Protein AF-X1CI85-F1 (afdb_monomer_lite)

Secondary structure (DSSP, 8-state):
-HHHHHHHHHHHHHHHHHH---HHHHHHHHHHHHHHHHHHHHHHHHHSPPPPTTSEEEEE----SSHHHHHHHHHHHHHHHHHHHHHTTGGGTEEEEEPPHHHHHHHHHHHHHHHHHHHHHHHHHH--

pLDDT: mean 79.9, std 8.84, range [48.22, 91.81]

Structure (mmCIF, N/CA/C/O backbone):
data_AF-X1CI85-F1
#
_entry.id   AF-X1CI85-F1
#
loop_
_atom_site.group_PDB
_atom_site.id
_atom_site.type_symbol
_atom_site.label_atom_id
_atom_site.label_alt_id
_atom_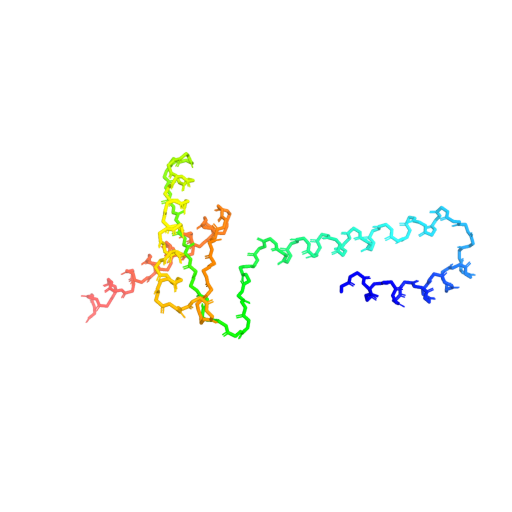site.label_comp_id
_atom_site.label_asym_id
_atom_site.label_entity_id
_atom_site.label_seq_id
_atom_site.pdbx_PDB_ins_code
_atom_site.Cartn_x
_atom_site.Cartn_y
_atom_site.Cartn_z
_atom_site.occupancy
_atom_site.B_iso_or_equiv
_atom_site.auth_seq_id
_atom_site.auth_comp_id
_atom_site.auth_asym_id
_atom_site.auth_atom_id
_atom_site.pdbx_PDB_model_num
ATOM 1 N N . GLY A 1 1 ? 7.200 -4.952 -15.815 1.00 58.03 1 GLY A N 1
ATOM 2 C CA . GLY A 1 1 ? 7.930 -3.779 -15.294 1.00 58.03 1 GLY A CA 1
ATOM 3 C C . GLY A 1 1 ? 9.399 -3.918 -15.612 1.00 58.03 1 GLY A C 1
ATOM 4 O O . GLY A 1 1 ? 9.823 -3.411 -16.635 1.00 58.03 1 GLY A O 1
ATOM 5 N N . PHE A 1 2 ? 10.128 -4.692 -14.808 1.00 56.78 2 PHE A N 1
ATOM 6 C CA . PHE A 1 2 ? 11.552 -4.994 -15.017 1.00 56.78 2 PHE A CA 1
ATOM 7 C C . PHE A 1 2 ? 11.866 -5.560 -16.417 1.00 56.78 2 PHE A C 1
ATOM 9 O O . PHE A 1 2 ? 12.758 -5.076 -17.098 1.00 56.78 2 PHE A O 1
ATOM 16 N N . PHE A 1 3 ? 11.037 -6.488 -16.904 1.00 65.81 3 PHE A N 1
ATOM 17 C CA . PHE A 1 3 ? 11.167 -7.060 -18.252 1.00 65.81 3 PHE A CA 1
ATOM 18 C C . PHE A 1 3 ? 11.026 -6.035 -19.394 1.00 65.81 3 PHE A C 1
ATOM 20 O O . PHE A 1 3 ? 11.653 -6.174 -20.433 1.00 65.81 3 PHE A O 1
ATOM 27 N N . LEU A 1 4 ? 10.219 -4.988 -19.193 1.00 70.19 4 LEU A N 1
ATOM 28 C CA . LEU A 1 4 ? 9.966 -3.955 -20.204 1.00 70.19 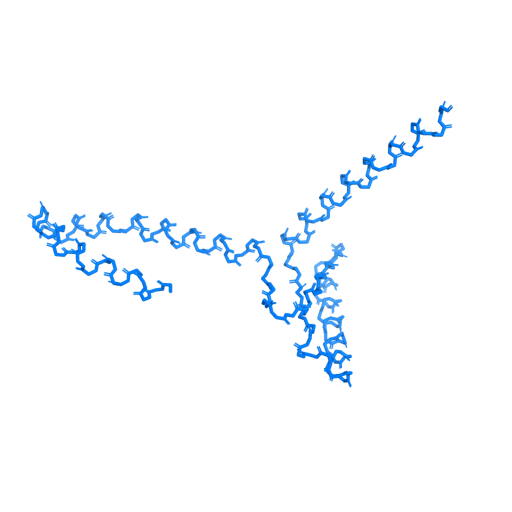4 LEU A CA 1
ATOM 29 C C . LEU A 1 4 ? 11.155 -2.987 -20.289 1.00 70.19 4 LEU A C 1
ATOM 31 O O . LEU A 1 4 ? 11.526 -2.559 -21.373 1.00 70.19 4 LEU A O 1
ATOM 35 N N . LEU A 1 5 ? 11.802 -2.720 -19.149 1.00 64.81 5 LEU A N 1
ATOM 36 C CA . LEU A 1 5 ? 13.069 -1.991 -19.106 1.00 64.81 5 LEU A CA 1
ATOM 37 C C . LEU A 1 5 ? 14.183 -2.753 -19.826 1.00 64.81 5 LEU A C 1
ATOM 39 O O . LEU A 1 5 ? 14.875 -2.155 -20.633 1.00 64.81 5 LEU A O 1
ATOM 43 N N . LEU A 1 6 ? 14.318 -4.063 -19.602 1.00 63.66 6 LEU A N 1
ATOM 44 C CA . LEU A 1 6 ? 15.331 -4.883 -20.282 1.00 63.66 6 LEU A CA 1
ATOM 45 C C . LEU A 1 6 ? 15.206 -4.834 -21.812 1.00 63.66 6 LEU A C 1
ATOM 47 O O . LEU A 1 6 ? 16.204 -4.653 -22.501 1.00 63.66 6 LEU A O 1
ATOM 51 N N . ILE A 1 7 ? 13.979 -4.925 -22.335 1.00 70.50 7 ILE A N 1
ATOM 52 C CA . ILE A 1 7 ? 13.708 -4.883 -23.782 1.00 70.50 7 ILE A CA 1
ATOM 53 C C .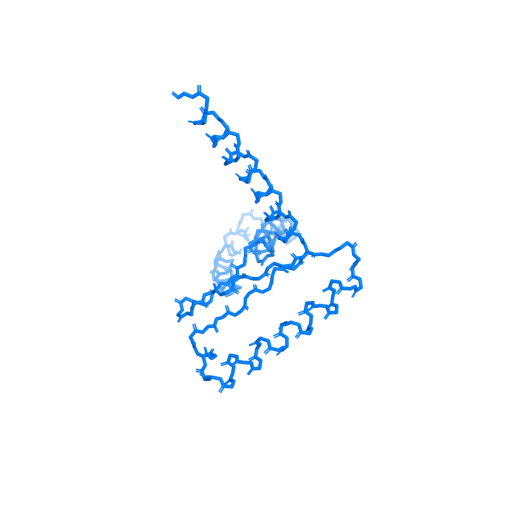 ILE A 1 7 ? 14.068 -3.522 -24.394 1.00 70.50 7 ILE A C 1
ATOM 55 O O . ILE A 1 7 ? 14.527 -3.474 -25.529 1.00 70.50 7 ILE A O 1
ATOM 59 N N . VAL A 1 8 ? 13.877 -2.424 -23.659 1.00 69.50 8 VAL A N 1
ATOM 60 C CA . VAL A 1 8 ? 14.214 -1.071 -24.133 1.00 69.50 8 VAL A CA 1
ATOM 61 C C . VAL A 1 8 ? 15.709 -0.779 -23.988 1.00 69.50 8 VAL A C 1
ATOM 63 O O . VAL A 1 8 ? 16.289 -0.145 -24.863 1.00 69.50 8 VAL A O 1
ATOM 66 N N . PHE A 1 9 ? 16.347 -1.258 -22.918 1.00 69.44 9 PHE A N 1
ATOM 67 C CA . PHE A 1 9 ? 17.763 -0.999 -22.651 1.00 69.44 9 PHE A CA 1
ATOM 68 C C . PHE A 1 9 ? 18.706 -1.794 -23.562 1.00 69.44 9 PHE A C 1
ATOM 70 O O . PHE A 1 9 ? 19.729 -1.251 -23.951 1.00 69.44 9 PHE A O 1
ATOM 77 N N . LEU A 1 10 ? 18.359 -3.022 -23.965 1.00 67.31 10 LEU A N 1
ATOM 78 C CA . LEU A 1 10 ? 19.184 -3.845 -24.868 1.00 67.31 10 LEU A CA 1
ATOM 79 C C . LEU A 1 10 ? 19.540 -3.162 -26.212 1.00 67.31 10 LEU A C 1
ATOM 81 O O . LEU A 1 10 ? 20.721 -3.102 -26.551 1.00 67.31 10 LEU A O 1
ATOM 85 N N . PRO A 1 11 ? 18.585 -2.617 -26.991 1.00 68.31 11 PRO A N 1
ATOM 86 C CA . PRO A 1 11 ? 18.906 -1.899 -28.225 1.00 68.31 11 PRO A CA 1
ATOM 87 C C . PRO A 1 11 ? 19.537 -0.522 -27.966 1.00 68.31 11 PRO A C 1
ATOM 89 O O . PRO A 1 11 ? 20.342 -0.063 -28.777 1.00 68.31 11 PRO A O 1
ATOM 92 N N . LEU A 1 12 ? 19.206 0.127 -26.842 1.00 67.94 12 LEU A N 1
ATOM 93 C CA . LEU A 1 12 ? 19.828 1.389 -26.430 1.00 67.94 12 LEU A CA 1
ATOM 94 C C . LEU A 1 12 ? 21.313 1.211 -26.100 1.00 67.94 12 LEU A C 1
ATOM 96 O O . LEU A 1 12 ? 22.104 2.098 -26.408 1.00 67.94 12 LEU A O 1
ATOM 100 N N . ASP A 1 13 ? 21.697 0.068 -25.531 1.00 69.25 13 ASP A N 1
ATOM 101 C CA . ASP A 1 13 ? 23.082 -0.207 -25.156 1.00 69.25 13 ASP A CA 1
ATOM 102 C C . ASP A 1 13 ? 23.987 -0.348 -26.380 1.00 69.25 13 ASP A C 1
ATOM 104 O O . ASP A 1 13 ? 25.041 0.285 -26.442 1.00 69.25 13 ASP A O 1
ATOM 108 N N . ASN A 1 14 ? 23.498 -1.030 -27.421 1.00 71.75 14 ASN A N 1
ATOM 109 C CA . ASN A 1 14 ? 24.163 -1.103 -28.725 1.00 71.75 14 ASN A CA 1
ATOM 110 C C . ASN A 1 14 ? 24.266 0.263 -29.428 1.00 71.75 14 ASN A C 1
ATOM 112 O O . ASN A 1 14 ? 25.190 0.493 -30.210 1.00 71.75 14 ASN A O 1
ATOM 116 N N . PHE A 1 15 ? 23.311 1.168 -29.193 1.00 72.31 15 PHE A N 1
ATOM 117 C CA . PHE A 1 15 ? 23.335 2.517 -29.760 1.00 72.31 15 PHE A CA 1
ATOM 118 C C . PHE A 1 15 ? 24.317 3.432 -29.014 1.00 72.31 15 PHE A C 1
ATOM 120 O O . PHE A 1 15 ? 25.077 4.168 -29.642 1.00 72.31 15 PHE A O 1
ATOM 127 N N . ILE A 1 16 ? 24.347 3.358 -27.682 1.00 68.31 16 ILE A N 1
ATOM 128 C CA . ILE A 1 16 ? 25.229 4.177 -26.844 1.00 68.31 16 ILE A CA 1
ATOM 129 C C . ILE A 1 16 ? 26.681 3.702 -26.938 1.00 68.31 16 ILE A C 1
ATOM 131 O O . ILE A 1 16 ? 27.577 4.543 -26.942 1.00 68.31 16 ILE A O 1
ATOM 135 N N . GLU A 1 17 ? 26.928 2.400 -27.113 1.00 72.94 17 GLU A N 1
ATOM 136 C CA . GLU A 1 17 ? 28.273 1.855 -27.357 1.00 72.94 17 GLU A CA 1
ATOM 137 C C . GLU A 1 17 ? 28.952 2.487 -28.577 1.00 72.94 17 GLU A C 1
ATOM 139 O O . GLU A 1 17 ? 30.148 2.770 -28.551 1.00 72.94 17 GLU A O 1
ATOM 144 N N . LYS A 1 18 ? 28.175 2.776 -29.629 1.00 74.31 18 LYS A N 1
ATOM 145 C CA . LYS A 1 18 ? 28.682 3.417 -30.851 1.00 74.31 18 LYS A CA 1
ATOM 146 C C . LYS A 1 18 ? 29.071 4.883 -30.660 1.00 74.31 18 LYS A C 1
ATOM 148 O O . LYS A 1 18 ? 29.908 5.377 -31.406 1.00 74.31 18 LYS A O 1
ATOM 153 N N . ILE A 1 19 ? 28.458 5.582 -29.704 1.00 73.25 19 ILE A N 1
ATOM 154 C CA . ILE A 1 19 ? 28.692 7.015 -29.453 1.00 73.25 19 ILE A CA 1
ATOM 155 C C . ILE A 1 19 ? 29.741 7.209 -28.351 1.00 73.25 19 ILE A C 1
ATOM 157 O O . ILE A 1 19 ? 30.526 8.154 -28.395 1.00 73.25 19 ILE A O 1
ATOM 161 N N . CYS A 1 20 ? 29.775 6.314 -27.363 1.00 68.50 20 CYS A N 1
ATOM 162 C CA . CYS A 1 20 ? 30.690 6.380 -26.232 1.00 68.50 20 CYS A CA 1
ATOM 163 C C . CYS A 1 20 ? 31.220 4.971 -25.897 1.00 68.50 20 CYS A C 1
ATOM 165 O O . CYS A 1 20 ? 30.587 4.244 -25.127 1.00 68.50 20 CYS A O 1
ATOM 167 N N . PRO A 1 21 ? 32.390 4.576 -26.435 1.00 73.31 21 PRO A N 1
AT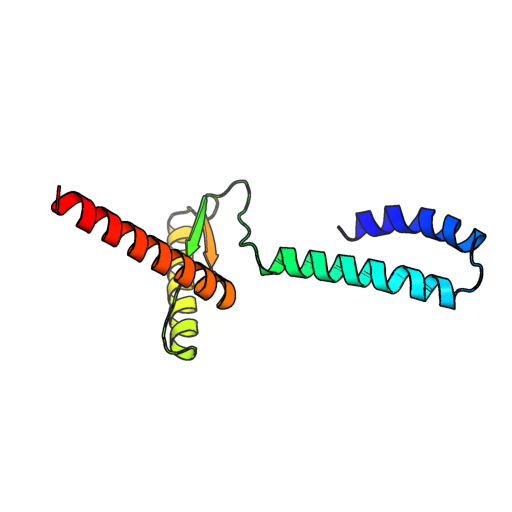OM 168 C CA . PRO A 1 21 ? 32.947 3.238 -26.220 1.00 73.31 21 PRO A CA 1
ATOM 169 C C . PRO A 1 21 ? 33.489 3.033 -24.796 1.00 73.31 21 PRO A C 1
ATOM 171 O O . PRO A 1 21 ? 33.680 1.903 -24.349 1.00 73.31 21 PRO A O 1
ATOM 174 N N . ASN A 1 22 ? 33.724 4.115 -24.045 1.00 79.44 22 ASN A N 1
ATOM 175 C CA . ASN A 1 22 ? 34.199 4.016 -22.670 1.00 79.44 22 ASN A CA 1
ATOM 176 C C . ASN A 1 22 ? 33.086 3.540 -21.723 1.00 79.44 22 ASN A C 1
ATOM 178 O O . ASN A 1 22 ? 32.157 4.282 -21.390 1.00 79.44 22 ASN A O 1
ATOM 182 N N . ALA A 1 23 ? 33.256 2.323 -21.204 1.00 75.12 23 ALA A N 1
ATOM 183 C CA . ALA A 1 23 ? 32.302 1.655 -20.322 1.00 75.12 23 ALA A CA 1
ATOM 184 C C . ALA A 1 23 ? 31.931 2.465 -19.062 1.00 75.12 23 ALA A C 1
ATOM 186 O O . ALA A 1 23 ? 30.777 2.428 -18.632 1.00 75.12 23 ALA A O 1
ATOM 187 N N . LEU A 1 24 ? 32.873 3.228 -18.490 1.00 76.06 24 LEU A N 1
ATOM 188 C CA . LEU A 1 24 ? 32.623 4.043 -17.293 1.00 76.06 24 LEU A CA 1
ATOM 189 C C . LEU A 1 24 ? 31.610 5.168 -17.556 1.00 76.06 24 LEU A C 1
ATOM 191 O O . LEU A 1 24 ? 30.654 5.313 -16.798 1.00 76.06 24 LEU A O 1
ATOM 195 N N . TYR A 1 25 ? 31.763 5.925 -18.646 1.00 78.38 25 TYR A N 1
ATOM 196 C CA . TYR A 1 25 ? 30.847 7.025 -18.980 1.00 78.38 25 TYR A CA 1
ATOM 197 C C . TYR A 1 25 ? 29.441 6.519 -19.311 1.00 78.38 25 TYR A C 1
ATOM 199 O O . TYR A 1 25 ? 28.449 7.132 -18.914 1.00 78.38 25 TYR A O 1
ATOM 207 N N . ARG A 1 26 ? 29.348 5.357 -19.964 1.00 73.25 26 ARG A N 1
ATOM 208 C CA . ARG A 1 26 ? 28.078 4.680 -20.241 1.00 73.25 26 ARG A CA 1
ATOM 209 C C . ARG A 1 26 ? 27.349 4.287 -18.951 1.00 73.25 26 ARG A C 1
ATOM 211 O O . ARG A 1 26 ? 26.154 4.543 -18.814 1.00 73.25 26 ARG A O 1
ATOM 218 N N . LEU A 1 27 ? 28.078 3.752 -17.969 1.00 74.94 27 LEU A N 1
ATOM 219 C CA . LEU A 1 27 ? 27.526 3.393 -16.662 1.00 74.94 27 LEU A CA 1
ATOM 220 C C . LEU A 1 27 ? 26.987 4.625 -15.917 1.00 74.94 27 LEU A C 1
ATOM 222 O O . LEU A 1 27 ? 25.866 4.585 -15.408 1.00 74.94 27 LEU A O 1
ATOM 226 N N . PHE A 1 28 ? 27.724 5.740 -15.924 1.00 79.56 28 PHE A N 1
ATOM 227 C CA . PHE A 1 28 ? 27.257 7.007 -15.348 1.00 79.56 28 PHE A CA 1
ATOM 228 C C . PHE A 1 28 ? 26.044 7.602 -16.076 1.00 79.56 28 PHE A C 1
ATOM 230 O O . PHE A 1 28 ? 25.245 8.278 -15.437 1.00 79.56 28 PHE A O 1
ATOM 237 N N . GLY A 1 29 ? 25.863 7.339 -17.373 1.00 79.50 29 GLY A N 1
ATOM 238 C CA . GLY A 1 29 ? 24.673 7.761 -18.120 1.00 79.50 29 GLY A CA 1
ATOM 239 C C . GLY A 1 29 ? 23.408 6.981 -17.742 1.00 79.50 29 GLY A C 1
ATOM 240 O O . GLY A 1 29 ? 22.321 7.554 -17.657 1.00 79.50 29 GLY A O 1
ATOM 241 N N . TYR A 1 30 ? 23.535 5.682 -17.461 1.00 77.50 30 TYR A N 1
ATOM 242 C CA . TYR A 1 30 ? 22.393 4.839 -17.088 1.00 77.50 30 TYR A CA 1
ATOM 243 C C . TYR A 1 30 ? 21.954 4.998 -15.637 1.00 77.50 30 TYR A C 1
ATOM 245 O O . TYR A 1 30 ? 20.765 4.869 -15.333 1.00 77.50 30 TYR A O 1
ATOM 253 N N . LEU A 1 31 ? 22.897 5.288 -14.742 1.00 81.69 31 LEU A N 1
ATOM 254 C CA . LEU A 1 31 ? 22.666 5.360 -13.301 1.00 81.69 31 LEU A CA 1
ATOM 255 C C . LEU A 1 31 ? 21.541 6.355 -12.915 1.00 81.69 31 LEU A C 1
ATOM 257 O O . LEU A 1 31 ? 20.622 5.948 -12.200 1.00 81.69 31 LEU A O 1
ATOM 261 N N . PRO A 1 32 ? 21.500 7.602 -13.430 1.00 84.88 32 PRO A N 1
ATOM 262 C CA . PRO A 1 32 ? 20.432 8.559 -13.139 1.00 84.88 32 PRO A CA 1
ATOM 263 C C . PRO A 1 32 ? 19.066 8.112 -13.662 1.00 84.88 32 PRO A C 1
ATOM 265 O O . PRO A 1 32 ? 18.059 8.300 -12.982 1.00 84.88 32 PRO A O 1
ATOM 268 N N . VAL A 1 33 ? 19.017 7.494 -14.847 1.00 83.81 33 VAL A N 1
ATOM 269 C CA . VAL A 1 33 ? 17.768 6.998 -15.449 1.00 83.81 33 VAL A CA 1
ATOM 270 C C . VAL A 1 33 ? 17.191 5.868 -14.599 1.00 83.81 33 VAL A C 1
ATOM 272 O O . VAL A 1 33 ? 15.997 5.859 -14.290 1.00 83.81 33 VAL A O 1
ATOM 275 N N . PHE A 1 34 ? 18.049 4.947 -14.157 1.00 83.44 34 PHE A N 1
ATOM 276 C CA . PHE A 1 34 ? 17.656 3.854 -13.275 1.00 83.44 34 PHE A CA 1
ATOM 277 C C . PHE A 1 34 ? 17.199 4.359 -11.906 1.00 83.44 34 PHE A C 1
ATOM 279 O O . PHE A 1 34 ? 16.157 3.920 -11.415 1.00 83.44 34 PHE A O 1
ATOM 286 N N . ILE A 1 35 ? 17.927 5.311 -11.312 1.00 87.69 35 ILE A N 1
ATOM 287 C CA . ILE A 1 35 ? 17.539 5.949 -10.048 1.00 87.69 35 ILE A CA 1
ATOM 288 C C . ILE A 1 35 ? 16.188 6.648 -10.201 1.00 87.69 35 ILE A C 1
ATOM 290 O O . ILE A 1 35 ? 15.291 6.416 -9.392 1.00 87.69 35 ILE A O 1
ATOM 294 N N . GLY A 1 36 ? 16.006 7.468 -11.238 1.00 88.69 36 GLY A N 1
ATOM 295 C CA . GLY A 1 36 ? 14.763 8.201 -11.476 1.00 88.69 36 GLY A CA 1
ATOM 296 C C . GLY A 1 36 ? 13.568 7.264 -11.639 1.00 88.69 36 GLY A C 1
ATOM 297 O O . GLY A 1 36 ? 12.530 7.454 -11.001 1.00 88.69 36 GLY A O 1
ATOM 298 N N . TRP A 1 37 ? 13.735 6.191 -12.415 1.00 84.94 37 TRP A N 1
ATOM 299 C CA . TRP A 1 37 ? 12.712 5.159 -12.551 1.00 84.94 37 TRP A CA 1
ATOM 300 C C . TRP A 1 37 ? 12.416 4.453 -11.223 1.00 84.94 37 TRP A C 1
ATOM 302 O O . TRP A 1 37 ? 11.250 4.244 -10.876 1.00 84.94 37 TRP A O 1
ATOM 312 N N . PHE A 1 38 ? 13.454 4.084 -10.470 1.00 86.25 38 PHE A N 1
ATOM 313 C CA . PHE A 1 38 ? 13.306 3.402 -9.189 1.00 86.25 38 PHE A CA 1
ATOM 314 C C . PHE A 1 38 ? 12.566 4.276 -8.175 1.00 86.25 38 PHE A C 1
ATOM 316 O O . PHE A 1 38 ? 11.617 3.809 -7.544 1.00 86.25 38 PHE A O 1
ATOM 323 N N . LEU A 1 39 ? 12.930 5.557 -8.078 1.00 89.19 39 LEU A N 1
ATOM 324 C CA . LEU A 1 39 ? 12.258 6.539 -7.230 1.00 89.19 39 LEU A CA 1
ATOM 325 C C . LEU A 1 39 ? 10.797 6.727 -7.641 1.00 89.19 39 LEU A C 1
ATOM 327 O O . LEU A 1 39 ? 9.912 6.677 -6.787 1.00 89.19 39 LEU A O 1
ATOM 331 N N . PHE A 1 40 ? 10.517 6.865 -8.940 1.00 86.62 40 PHE A N 1
ATOM 332 C CA . PHE A 1 40 ? 9.150 6.977 -9.452 1.00 86.62 40 PHE A CA 1
ATOM 333 C C . PHE A 1 40 ? 8.307 5.738 -9.119 1.00 86.62 40 PHE A C 1
ATOM 335 O O . PHE A 1 40 ? 7.169 5.840 -8.647 1.00 86.62 40 PHE A O 1
ATOM 342 N N . TRP A 1 41 ? 8.869 4.547 -9.321 1.00 85.38 41 TRP A N 1
ATOM 343 C CA . TRP A 1 41 ? 8.206 3.290 -8.993 1.00 85.38 41 TRP A CA 1
ATOM 344 C C . TRP A 1 41 ? 7.951 3.154 -7.487 1.00 85.38 41 TRP A C 1
ATOM 346 O O . TRP A 1 41 ? 6.851 2.760 -7.085 1.00 85.38 41 TRP A O 1
ATOM 356 N N . PHE A 1 42 ? 8.933 3.516 -6.659 1.00 83.19 42 PHE A N 1
ATOM 357 C CA . PHE A 1 42 ? 8.834 3.488 -5.202 1.00 83.19 42 PHE A CA 1
ATOM 358 C C . PHE A 1 42 ? 7.765 4.463 -4.692 1.00 83.19 42 PHE A C 1
ATOM 360 O O . PHE A 1 42 ? 6.893 4.075 -3.911 1.00 83.19 42 PHE A O 1
ATOM 367 N N . TYR A 1 43 ? 7.756 5.693 -5.212 1.00 84.44 43 TYR A N 1
ATOM 368 C CA . TYR A 1 43 ? 6.755 6.719 -4.917 1.00 84.44 43 TYR A CA 1
ATOM 369 C C . TYR A 1 43 ? 5.340 6.222 -5.239 1.00 84.44 43 TYR A C 1
ATOM 371 O O . TYR A 1 43 ? 4.461 6.185 -4.373 1.00 84.44 43 TYR A O 1
ATOM 379 N N . LYS A 1 44 ? 5.131 5.724 -6.465 1.00 80.38 44 LYS A N 1
ATOM 380 C CA . LYS A 1 44 ? 3.835 5.188 -6.903 1.00 80.38 44 LYS A CA 1
ATOM 381 C C . LYS A 1 44 ? 3.392 3.979 -6.074 1.00 80.38 44 LYS A C 1
ATOM 383 O O . LYS A 1 44 ? 2.194 3.759 -5.896 1.00 80.38 44 LYS A O 1
ATOM 388 N N . LYS A 1 45 ? 4.333 3.162 -5.591 1.00 78.00 45 LYS A N 1
ATOM 389 C CA . LYS A 1 45 ? 4.027 1.966 -4.798 1.00 78.00 45 LYS A CA 1
ATOM 390 C C . LYS A 1 45 ? 3.602 2.296 -3.367 1.00 78.00 45 LYS A C 1
ATOM 392 O O . LYS A 1 45 ? 2.725 1.600 -2.865 1.00 78.00 45 LYS A O 1
ATOM 397 N N . ASN A 1 46 ? 4.178 3.324 -2.750 1.00 74.81 46 ASN A N 1
ATOM 398 C CA . ASN A 1 46 ? 3.955 3.621 -1.333 1.00 74.81 46 ASN A CA 1
ATOM 399 C C . ASN A 1 46 ? 2.822 4.616 -1.062 1.00 74.81 46 ASN A C 1
ATOM 401 O O . ASN A 1 46 ? 2.271 4.618 0.037 1.00 74.81 46 ASN A O 1
ATOM 405 N N . ILE A 1 47 ? 2.460 5.450 -2.038 1.00 71.00 47 ILE A N 1
ATOM 406 C CA . ILE A 1 47 ? 1.501 6.539 -1.804 1.00 71.00 47 ILE A CA 1
ATOM 407 C C . ILE A 1 47 ? 0.063 6.117 -2.066 1.00 71.00 47 ILE A C 1
ATOM 409 O O . ILE A 1 47 ? -0.823 6.472 -1.291 1.00 71.00 47 ILE A O 1
ATOM 413 N N . LEU A 1 48 ? -0.186 5.326 -3.110 1.00 71.12 48 LEU A N 1
ATOM 414 C CA . LEU A 1 48 ? -1.549 5.009 -3.525 1.00 71.12 48 LEU A CA 1
ATOM 415 C C . LEU A 1 48 ? -2.010 3.655 -2.960 1.00 71.12 48 LEU A C 1
ATOM 417 O O . LEU A 1 48 ? -1.389 2.633 -3.275 1.00 71.12 48 LEU A O 1
ATOM 421 N N . PRO A 1 49 ? -3.102 3.610 -2.168 1.00 72.81 49 PRO A N 1
ATOM 422 C CA . PRO A 1 49 ? -3.721 2.352 -1.770 1.00 72.81 49 PRO A CA 1
ATOM 423 C C . PRO A 1 49 ? -4.214 1.611 -3.018 1.00 72.81 49 PRO A C 1
ATOM 425 O O . PRO A 1 49 ? -4.921 2.170 -3.856 1.00 72.81 49 PRO A O 1
ATOM 428 N N . LYS A 1 50 ? -3.810 0.347 -3.174 1.00 73.19 50 LYS A N 1
ATOM 429 C CA . LYS A 1 50 ? -4.145 -0.458 -4.355 1.00 73.19 50 LYS A CA 1
ATOM 430 C C . LYS A 1 50 ? -5.326 -1.364 -4.056 1.00 73.19 50 LYS A C 1
ATOM 432 O O . LYS A 1 50 ? -5.267 -2.174 -3.135 1.00 73.19 50 LYS A O 1
ATOM 437 N N . ASN A 1 51 ? -6.356 -1.267 -4.887 1.00 77.56 51 ASN A N 1
ATOM 438 C CA . ASN A 1 51 ? -7.447 -2.226 -4.902 1.00 77.56 51 ASN A CA 1
ATOM 439 C C . ASN A 1 51 ? -7.270 -3.245 -6.038 1.00 77.56 51 ASN A C 1
ATOM 441 O O . ASN A 1 51 ? -6.720 -2.920 -7.093 1.00 77.56 51 ASN A O 1
ATOM 445 N N . SER A 1 52 ? -7.759 -4.469 -5.836 1.00 74.94 52 SER A N 1
ATOM 446 C CA . SER A 1 52 ? -7.924 -5.413 -6.940 1.00 74.94 52 SER A CA 1
ATOM 447 C C . SER A 1 52 ? -9.080 -4.952 -7.826 1.00 74.94 52 SER A C 1
ATOM 449 O O . SER A 1 52 ? -10.142 -4.602 -7.318 1.00 74.94 52 SER A O 1
ATOM 451 N N . LYS A 1 53 ? -8.887 -4.960 -9.151 1.00 69.25 53 LYS A N 1
ATOM 452 C CA . LYS A 1 53 ? -9.859 -4.432 -10.128 1.00 69.25 53 LYS A CA 1
ATOM 453 C C . LYS A 1 53 ? -11.227 -5.131 -10.097 1.00 69.25 53 LYS A C 1
ATOM 455 O O . LYS A 1 53 ? -12.188 -4.561 -10.591 1.00 69.25 53 LYS A O 1
ATOM 460 N N . SER A 1 54 ? -11.315 -6.336 -9.534 1.00 76.12 54 SER A N 1
ATOM 461 C CA . SER A 1 54 ? -12.544 -7.140 -9.457 1.00 76.12 54 SER A CA 1
ATOM 462 C C . SER A 1 54 ? -13.173 -7.197 -8.062 1.00 76.12 54 SER A C 1
ATOM 464 O O . SER A 1 54 ? -14.108 -7.966 -7.852 1.00 76.12 54 SER A O 1
ATOM 466 N N . LYS A 1 55 ? -12.654 -6.430 -7.094 1.00 83.62 55 LYS A N 1
ATOM 467 C CA . LYS A 1 55 ? -13.112 -6.467 -5.701 1.00 83.62 55 LYS A CA 1
ATOM 468 C C . LYS A 1 55 ? -13.584 -5.099 -5.228 1.00 83.62 55 LYS A C 1
ATOM 470 O O . LYS A 1 55 ? -13.027 -4.073 -5.612 1.00 83.62 55 LYS A O 1
ATOM 475 N N . ILE A 1 56 ? -14.561 -5.086 -4.331 1.00 84.12 56 ILE A N 1
ATOM 476 C CA . ILE A 1 56 ? -14.959 -3.902 -3.572 1.00 84.12 56 ILE A CA 1
ATOM 477 C C . ILE A 1 56 ? -13.835 -3.595 -2.579 1.00 84.12 56 ILE A C 1
ATOM 479 O O . ILE A 1 56 ? -13.511 -4.415 -1.718 1.00 84.12 56 ILE A O 1
ATOM 483 N N . GLY A 1 57 ? -13.207 -2.430 -2.732 1.00 83.75 57 GLY A N 1
ATOM 484 C CA . GLY A 1 57 ? -12.120 -1.981 -1.867 1.00 83.75 57 GLY A CA 1
ATOM 485 C C . GLY A 1 57 ? -12.665 -1.324 -0.607 1.00 83.75 57 GLY A C 1
ATOM 486 O O . GLY A 1 57 ? -13.135 -0.191 -0.662 1.00 83.75 57 GLY A O 1
ATOM 487 N N . LEU A 1 58 ? -12.576 -2.012 0.528 1.00 84.75 58 LEU A N 1
ATOM 488 C CA . LEU A 1 58 ? -12.908 -1.453 1.833 1.00 84.75 58 LEU A CA 1
ATOM 489 C C . LEU A 1 58 ? -11.653 -0.810 2.430 1.00 84.75 58 LEU A C 1
ATOM 491 O O . LEU A 1 58 ? -10.748 -1.509 2.889 1.00 84.75 58 LEU A O 1
ATOM 495 N N . VAL A 1 59 ? -11.587 0.521 2.397 1.00 85.31 59 VAL A N 1
ATOM 496 C CA . VAL A 1 59 ? -10.458 1.284 2.946 1.00 85.31 59 VAL A CA 1
ATOM 497 C C . VAL A 1 59 ? -10.718 1.597 4.412 1.00 85.31 59 VAL A C 1
ATOM 499 O O . VAL A 1 59 ? -11.741 2.186 4.749 1.00 85.31 59 VAL A O 1
ATOM 502 N N . ILE A 1 60 ? -9.779 1.220 5.278 1.00 85.50 60 ILE A N 1
ATOM 503 C CA . ILE A 1 60 ? -9.888 1.431 6.722 1.00 85.50 60 ILE A CA 1
ATOM 504 C C . ILE A 1 60 ? -8.699 2.254 7.209 1.00 85.50 60 ILE A C 1
ATOM 506 O O . ILE A 1 60 ? -7.534 1.895 7.008 1.00 85.50 60 ILE A O 1
ATOM 510 N N . CYS A 1 61 ? -9.025 3.357 7.879 1.00 85.56 61 CYS A N 1
ATOM 511 C CA . CYS A 1 61 ? -8.090 4.223 8.577 1.00 85.56 61 CYS A CA 1
ATOM 512 C C . CYS A 1 61 ? -8.297 4.054 10.085 1.00 85.56 61 CYS A C 1
ATOM 514 O O . CYS A 1 61 ? -9.414 4.212 10.568 1.00 85.56 61 CYS A O 1
ATOM 516 N N . ILE A 1 62 ? -7.232 3.733 10.821 1.00 84.50 62 ILE A N 1
ATOM 517 C CA . ILE A 1 62 ? -7.256 3.674 12.287 1.00 84.50 62 ILE A CA 1
ATOM 518 C C . ILE A 1 62 ? -6.249 4.697 12.789 1.00 84.50 62 ILE A C 1
ATOM 520 O O . ILE A 1 62 ? -5.047 4.570 12.528 1.00 84.50 62 ILE A O 1
ATOM 524 N N . ASN A 1 63 ? -6.750 5.702 13.499 1.00 81.56 63 ASN A N 1
ATOM 525 C CA . ASN A 1 63 ? -5.939 6.704 14.167 1.00 81.56 63 ASN A CA 1
ATOM 526 C C . ASN A 1 63 ? -6.050 6.516 15.683 1.00 81.56 63 ASN A C 1
ATOM 528 O O . ASN A 1 63 ? -7.135 6.253 16.193 1.00 81.56 63 ASN A O 1
ATOM 532 N N . ALA A 1 64 ? -4.924 6.601 16.382 1.00 82.69 64 ALA A N 1
ATOM 533 C CA . ALA A 1 64 ? -4.855 6.536 17.836 1.00 82.69 64 ALA A CA 1
ATOM 534 C C . ALA A 1 64 ? -3.652 7.362 18.292 1.00 82.6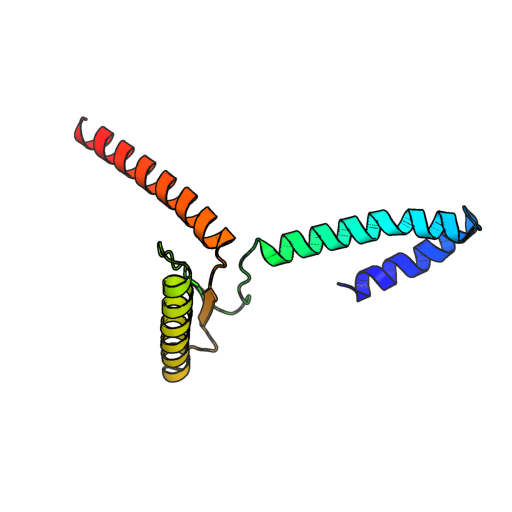9 64 ALA A C 1
ATOM 536 O O . ALA A 1 64 ? -2.647 7.409 17.584 1.00 82.69 64 ALA A O 1
ATOM 537 N N . GLU A 1 65 ? -3.751 7.978 19.468 1.00 82.38 65 GLU A N 1
ATOM 538 C CA . GLU A 1 65 ? -2.699 8.844 20.019 1.00 82.38 65 GLU A CA 1
ATOM 539 C C . GLU A 1 65 ? -1.415 8.074 20.346 1.00 82.38 65 GLU A C 1
ATOM 541 O O . GLU A 1 65 ? -0.315 8.604 20.233 1.00 82.38 65 GLU A O 1
ATOM 546 N N . ASN A 1 66 ? -1.544 6.798 20.723 1.00 89.06 66 ASN A N 1
ATOM 547 C CA . ASN A 1 66 ? -0.417 5.949 21.082 1.00 89.06 66 ASN A CA 1
ATOM 548 C C . ASN A 1 66 ? -0.130 4.911 19.989 1.00 89.06 66 ASN A C 1
ATOM 550 O O . ASN A 1 66 ? -0.965 4.047 19.706 1.00 89.06 66 ASN A O 1
ATOM 554 N N . ASP A 1 67 ? 1.090 4.924 19.446 1.00 84.75 67 ASP A N 1
ATOM 555 C CA . ASP A 1 67 ? 1.533 3.998 18.397 1.00 84.75 67 ASP A CA 1
ATOM 556 C C . ASP A 1 67 ? 1.405 2.519 18.790 1.00 84.75 67 ASP A C 1
ATOM 558 O O . ASP A 1 67 ? 0.995 1.688 17.974 1.00 84.75 67 ASP A O 1
ATOM 562 N N . LYS A 1 68 ? 1.688 2.163 20.052 1.00 87.44 68 LYS A N 1
ATOM 563 C CA . LYS A 1 68 ? 1.541 0.773 20.521 1.00 87.44 68 LYS A CA 1
ATOM 564 C C . LYS A 1 68 ? 0.079 0.336 20.500 1.00 87.44 68 LYS A C 1
ATOM 566 O O . LYS A 1 68 ? -0.231 -0.776 20.067 1.00 87.44 68 LYS A O 1
ATOM 571 N N . GLN A 1 69 ? -0.825 1.209 20.941 1.00 88.06 69 GLN A N 1
ATOM 572 C CA . GLN A 1 69 ? -2.261 0.931 20.906 1.00 88.06 69 GLN A CA 1
ATOM 573 C C . GLN A 1 69 ? -2.770 0.883 19.467 1.00 88.06 69 GLN A C 1
ATOM 575 O O . GLN A 1 69 ? -3.511 -0.033 19.119 1.00 88.06 69 GLN A O 1
ATOM 580 N N . LYS A 1 70 ? -2.298 1.788 18.605 1.00 85.62 70 LYS A N 1
ATOM 581 C CA . LYS A 1 70 ? -2.614 1.813 17.175 1.00 85.62 70 LYS A CA 1
ATOM 582 C C . LYS A 1 70 ? -2.295 0.484 16.505 1.00 85.62 70 LYS A C 1
ATOM 584 O O . LYS A 1 70 ? -3.148 -0.072 15.822 1.00 85.62 70 LYS A O 1
ATOM 589 N N . ILE A 1 71 ? -1.092 -0.054 16.720 1.00 87.00 71 ILE A N 1
ATOM 590 C CA . ILE A 1 71 ? -0.680 -1.344 16.147 1.00 87.00 71 ILE A CA 1
ATOM 591 C C . ILE A 1 71 ? -1.572 -2.472 16.671 1.00 87.00 71 ILE A C 1
ATOM 593 O O . ILE A 1 71 ? -2.036 -3.300 15.886 1.00 87.00 71 ILE A O 1
ATOM 597 N N . ARG A 1 72 ? -1.852 -2.491 17.980 1.00 89.69 72 ARG A N 1
ATOM 598 C CA . ARG A 1 72 ? -2.694 -3.520 18.601 1.00 89.69 72 ARG A CA 1
ATOM 599 C C . ARG A 1 72 ? -4.119 -3.498 18.050 1.00 89.69 72 ARG A C 1
ATOM 601 O O . ARG A 1 72 ? -4.608 -4.538 17.618 1.00 89.69 72 ARG A O 1
ATOM 608 N N . ILE A 1 73 ? -4.748 -2.324 18.017 1.00 89.00 73 ILE A N 1
ATOM 609 C CA . ILE A 1 73 ? -6.104 -2.130 17.487 1.00 89.00 73 ILE A CA 1
ATOM 610 C C . ILE A 1 73 ? -6.131 -2.493 16.007 1.00 89.00 73 ILE A C 1
ATOM 612 O O . ILE A 1 73 ? -7.006 -3.237 15.580 1.00 89.00 73 ILE A O 1
ATOM 616 N N . LYS A 1 74 ? -5.144 -2.032 15.230 1.00 87.94 74 LYS A N 1
ATOM 617 C CA . LYS A 1 74 ? -5.044 -2.353 13.805 1.00 87.94 74 LYS A CA 1
ATOM 618 C C . LYS A 1 74 ? -5.007 -3.856 13.572 1.00 87.94 74 LYS A C 1
ATOM 620 O O . LYS A 1 74 ? -5.741 -4.345 12.722 1.00 87.94 74 LYS A O 1
ATOM 625 N N . ASN A 1 75 ? -4.182 -4.578 14.323 1.00 87.62 75 ASN A N 1
ATOM 626 C CA . ASN A 1 75 ? -4.024 -6.017 14.147 1.00 87.62 75 ASN A CA 1
ATOM 627 C C . ASN A 1 75 ? -5.263 -6.796 14.609 1.00 87.62 75 ASN A C 1
ATOM 629 O O . ASN A 1 75 ? -5.703 -7.692 13.890 1.00 87.62 75 ASN A O 1
ATOM 633 N N . ASP A 1 76 ? -5.852 -6.447 15.758 1.00 91.50 76 ASP A N 1
ATOM 634 C CA . ASP A 1 76 ? -7.058 -7.123 16.259 1.00 91.50 76 ASP A CA 1
ATOM 635 C C . ASP A 1 76 ? -8.264 -6.850 15.348 1.00 91.50 76 ASP A C 1
ATOM 637 O O . ASP A 1 76 ? -8.940 -7.776 14.899 1.00 91.50 76 ASP A O 1
ATOM 641 N N . PHE A 1 77 ? -8.480 -5.586 14.976 1.00 90.56 77 PHE A N 1
ATOM 642 C CA . PHE A 1 77 ? -9.571 -5.189 14.091 1.00 90.56 77 PHE A CA 1
ATOM 643 C C . PHE A 1 77 ? -9.439 -5.823 12.705 1.00 90.56 77 PHE A C 1
ATOM 645 O O . PHE A 1 77 ? -10.380 -6.452 12.220 1.00 90.56 77 PHE A O 1
ATOM 652 N N . ALA A 1 78 ? -8.260 -5.722 12.082 1.00 87.56 78 ALA A N 1
ATOM 653 C CA . ALA A 1 78 ? -8.001 -6.341 10.785 1.00 87.56 78 ALA A CA 1
ATOM 654 C C . ALA A 1 78 ? -8.180 -7.861 10.836 1.00 87.56 78 ALA A C 1
ATOM 656 O O . ALA A 1 78 ? -8.776 -8.442 9.930 1.00 87.56 78 ALA A O 1
ATOM 657 N N . GLY A 1 79 ? -7.694 -8.501 11.903 1.00 88.69 79 GLY A N 1
ATOM 658 C CA . GLY A 1 79 ? -7.816 -9.939 12.101 1.00 88.69 79 GLY A CA 1
ATOM 659 C C . GLY A 1 79 ? -9.273 -10.384 12.205 1.00 88.69 79 GLY A C 1
ATOM 660 O O . GLY A 1 79 ? -9.688 -11.303 11.498 1.00 88.69 79 GLY A O 1
ATOM 661 N N . ARG A 1 80 ? -10.071 -9.714 13.043 1.00 91.81 80 ARG A N 1
ATOM 662 C CA . ARG A 1 80 ? -11.502 -10.012 13.210 1.00 91.81 80 ARG A CA 1
ATOM 663 C C . ARG A 1 80 ? -12.294 -9.750 11.938 1.00 91.81 80 ARG A C 1
ATOM 665 O O . ARG A 1 80 ? -13.079 -10.601 11.530 1.00 91.81 80 ARG A O 1
ATOM 672 N N . LEU A 1 81 ? -12.057 -8.618 11.281 1.00 89.69 81 LEU A N 1
ATOM 673 C CA . LEU A 1 81 ? -12.752 -8.265 10.049 1.00 89.69 81 LEU A CA 1
ATOM 674 C C . LEU A 1 81 ? -12.445 -9.260 8.926 1.00 89.69 81 LEU A C 1
ATOM 676 O O . LEU A 1 81 ? -13.352 -9.701 8.224 1.00 89.69 81 LEU A O 1
ATOM 680 N N . ASN A 1 82 ? -11.183 -9.673 8.795 1.00 87.50 82 ASN A N 1
ATOM 681 C CA . ASN A 1 82 ? -10.799 -10.679 7.814 1.00 87.50 82 ASN A CA 1
ATOM 682 C C . ASN A 1 82 ? -11.456 -12.037 8.113 1.00 87.50 82 ASN A C 1
ATOM 684 O O . ASN A 1 82 ? -11.982 -12.675 7.204 1.00 87.50 82 ASN A O 1
ATOM 688 N N . LYS A 1 83 ? -11.513 -12.454 9.388 1.00 91.19 83 LYS A N 1
ATOM 689 C CA . LYS A 1 83 ? -12.240 -13.669 9.798 1.00 91.19 83 LYS A CA 1
ATOM 690 C C . LYS A 1 83 ? -13.728 -13.597 9.451 1.00 91.19 83 LYS A C 1
ATOM 692 O O . LYS A 1 83 ? -14.261 -14.574 8.943 1.00 91.19 83 LYS A O 1
ATOM 697 N N . LEU A 1 84 ? -14.384 -12.456 9.670 1.00 91.38 84 LEU A N 1
ATOM 698 C CA . LEU A 1 84 ? -15.796 -12.263 9.319 1.00 91.38 84 LEU A CA 1
ATOM 699 C C . LEU A 1 84 ? -16.026 -12.312 7.804 1.00 91.38 84 LEU A C 1
ATOM 701 O O . LEU A 1 84 ? -16.968 -12.952 7.346 1.00 91.38 84 LEU A O 1
ATOM 705 N N . ILE A 1 85 ? -15.157 -11.679 7.015 1.00 88.12 85 ILE A N 1
ATOM 706 C CA . ILE A 1 85 ? -15.251 -11.687 5.548 1.00 88.12 85 ILE A CA 1
ATOM 707 C C . ILE A 1 85 ? -15.049 -13.097 4.993 1.00 88.12 85 ILE A C 1
ATOM 709 O O . ILE A 1 85 ? -15.785 -13.515 4.101 1.00 88.12 85 ILE A O 1
ATOM 713 N N . LEU A 1 86 ? -14.081 -13.843 5.522 1.00 87.44 86 LEU A N 1
ATOM 714 C CA . LEU A 1 86 ? -13.855 -15.231 5.124 1.00 87.44 86 LEU A CA 1
ATOM 715 C C . LEU A 1 86 ? -14.996 -16.144 5.586 1.00 87.44 86 LEU A C 1
ATOM 717 O O . LEU A 1 86 ? -15.477 -16.944 4.791 1.00 87.44 86 LEU A O 1
ATOM 721 N N . GLY A 1 87 ? -15.476 -15.977 6.821 1.00 90.88 87 GLY A N 1
ATOM 722 C CA . GLY A 1 87 ? -16.585 -16.756 7.379 1.00 90.88 87 GLY A CA 1
ATOM 723 C C . GLY A 1 87 ? -17.906 -16.565 6.630 1.00 90.88 87 GLY A C 1
ATOM 724 O O . GLY A 1 87 ? -18.680 -17.506 6.518 1.00 90.88 87 GLY A O 1
ATOM 725 N N . ASN A 1 88 ? -18.131 -15.385 6.045 1.00 90.94 88 ASN A N 1
ATOM 726 C CA . ASN A 1 88 ? -19.294 -15.103 5.194 1.00 90.94 88 ASN A CA 1
ATOM 727 C C . ASN A 1 88 ? -19.031 -15.345 3.695 1.00 90.94 88 ASN A C 1
ATOM 729 O O . ASN A 1 88 ? -19.823 -14.933 2.852 1.00 90.94 88 ASN A O 1
ATOM 733 N N . ASN A 1 89 ? -17.908 -15.978 3.336 1.00 85.38 89 ASN A N 1
ATOM 734 C CA . ASN A 1 89 ? -17.520 -16.265 1.950 1.00 85.38 89 ASN A CA 1
ATOM 735 C C . ASN A 1 89 ? -17.376 -15.014 1.047 1.00 85.38 89 ASN A C 1
ATOM 737 O O . ASN A 1 89 ? -17.376 -15.094 -0.182 1.00 85.38 89 ASN A O 1
ATOM 741 N N . LEU A 1 90 ? -17.190 -13.838 1.653 1.00 86.62 90 LEU A N 1
ATOM 742 C CA . LEU A 1 90 ? -17.057 -12.545 0.976 1.00 86.62 90 LEU A CA 1
ATOM 743 C C . LEU A 1 90 ? -15.623 -12.266 0.496 1.00 86.62 90 LEU A C 1
ATOM 745 O O . LEU A 1 90 ? -15.387 -11.275 -0.191 1.00 86.62 90 LEU A O 1
ATOM 749 N N . GLY A 1 91 ? -14.648 -13.128 0.805 1.00 77.81 91 GLY A N 1
ATOM 750 C CA . GLY A 1 91 ? -13.226 -12.900 0.488 1.00 77.81 91 GLY A CA 1
ATOM 751 C C . GLY A 1 91 ? -12.898 -12.786 -1.011 1.00 77.81 91 GLY A C 1
ATOM 752 O O . GLY A 1 91 ? -11.878 -12.201 -1.394 1.00 77.81 91 GLY A O 1
ATOM 753 N N . LYS A 1 92 ? -13.765 -13.311 -1.888 1.00 80.12 92 LYS A N 1
ATOM 754 C CA . LYS A 1 92 ? -13.642 -13.137 -3.348 1.00 80.12 92 LYS A CA 1
ATOM 755 C C . LYS A 1 92 ? -14.151 -11.776 -3.826 1.00 80.12 92 LYS A C 1
ATOM 757 O O . LYS A 1 92 ? -13.700 -11.318 -4.869 1.00 80.12 92 LYS A O 1
ATOM 762 N N . ILE A 1 93 ? -15.022 -11.135 -3.049 1.00 83.12 93 ILE A N 1
ATOM 763 C CA . ILE A 1 93 ? -15.746 -9.911 -3.407 1.00 83.12 93 ILE A CA 1
ATOM 764 C C . ILE A 1 93 ? -15.108 -8.693 -2.741 1.00 83.12 93 ILE A C 1
ATOM 766 O O . ILE A 1 93 ? -14.966 -7.653 -3.373 1.00 83.12 93 ILE A O 1
ATOM 770 N N . VAL A 1 94 ? -14.692 -8.814 -1.480 1.00 84.56 94 VAL A N 1
ATOM 771 C CA . VAL A 1 94 ? -14.191 -7.697 -0.675 1.00 84.56 94 VAL A CA 1
ATOM 772 C C . VAL A 1 94 ? -12.673 -7.765 -0.551 1.00 84.56 94 VAL A C 1
ATOM 774 O O . VAL A 1 94 ? -12.090 -8.821 -0.302 1.00 84.56 94 VAL A O 1
ATOM 777 N N . ASN A 1 95 ? -12.024 -6.618 -0.721 1.00 82.88 95 ASN A N 1
ATOM 778 C CA . ASN A 1 95 ? -10.604 -6.421 -0.481 1.00 82.88 95 ASN A CA 1
ATOM 779 C C . ASN A 1 95 ? -10.417 -5.371 0.616 1.00 82.88 95 ASN A C 1
ATOM 781 O O . ASN A 1 95 ? -10.768 -4.208 0.424 1.00 82.88 95 ASN A O 1
ATOM 785 N N . ILE A 1 96 ? -9.859 -5.774 1.755 1.00 83.31 96 ILE A N 1
ATOM 786 C CA . ILE A 1 96 ? -9.564 -4.854 2.854 1.00 83.31 96 ILE A CA 1
ATOM 787 C C . ILE A 1 96 ? -8.239 -4.153 2.570 1.00 83.31 96 ILE A C 1
ATOM 789 O O . ILE A 1 96 ? -7.208 -4.804 2.400 1.00 83.31 96 ILE A O 1
ATOM 793 N N . ILE A 1 97 ? -8.253 -2.824 2.576 1.00 85.38 97 ILE A N 1
ATOM 794 C CA . ILE A 1 97 ? -7.062 -2.000 2.405 1.00 85.38 97 ILE A CA 1
ATOM 795 C C . ILE A 1 97 ? -6.844 -1.204 3.689 1.00 85.38 97 ILE A C 1
ATOM 797 O O . ILE A 1 97 ? -7.560 -0.248 3.983 1.00 85.38 97 ILE A O 1
ATOM 801 N N . LEU A 1 98 ? -5.835 -1.609 4.458 1.00 85.62 98 LEU A N 1
ATOM 802 C CA . LEU A 1 98 ? -5.400 -0.888 5.651 1.00 85.62 98 LEU A CA 1
ATOM 803 C C . LEU A 1 98 ? -4.396 0.186 5.258 1.00 85.62 98 LEU A C 1
ATOM 805 O O . LEU A 1 98 ? -3.353 -0.115 4.675 1.00 85.62 98 LEU A O 1
ATOM 809 N N . LEU A 1 99 ? -4.705 1.430 5.608 1.00 84.69 99 LEU A N 1
ATOM 810 C CA . LEU A 1 99 ? -3.805 2.548 5.361 1.00 84.69 99 LEU A CA 1
ATOM 811 C C . LEU A 1 99 ? -2.580 2.481 6.282 1.00 84.69 99 LEU A C 1
ATOM 813 O O . LEU A 1 99 ? -2.663 2.082 7.449 1.00 84.69 99 LEU A O 1
ATOM 817 N N . ASN A 1 100 ? -1.422 2.879 5.753 1.00 80.69 100 ASN A N 1
ATOM 818 C CA . ASN A 1 100 ? -0.233 3.102 6.574 1.00 80.69 100 ASN A CA 1
ATOM 819 C C . ASN A 1 100 ? -0.354 4.424 7.361 1.00 80.69 100 ASN A C 1
ATOM 821 O O . ASN A 1 100 ? -1.251 5.226 7.105 1.00 80.69 100 ASN A O 1
ATOM 825 N N . SER A 1 101 ? 0.542 4.663 8.328 1.00 80.56 101 SER A N 1
ATOM 826 C CA . SER A 1 101 ? 0.472 5.861 9.184 1.00 80.56 101 SER A CA 1
ATOM 827 C C . SER A 1 101 ? 0.494 7.167 8.386 1.00 80.56 101 SER A C 1
ATOM 829 O O . SER A 1 101 ? -0.291 8.058 8.685 1.00 80.56 101 SER A O 1
ATOM 831 N N . TYR A 1 102 ? 1.322 7.247 7.342 1.00 82.31 102 TYR A N 1
ATOM 832 C CA . TYR A 1 102 ? 1.418 8.427 6.480 1.00 82.31 102 TYR A CA 1
ATOM 833 C C . TYR A 1 102 ? 0.107 8.708 5.728 1.00 82.31 102 TYR A C 1
ATOM 835 O O . TYR A 1 102 ? -0.390 9.832 5.706 1.00 82.31 102 TYR A O 1
ATOM 843 N N . GLN A 1 103 ? -0.487 7.673 5.132 1.00 84.19 103 GLN A N 1
ATOM 844 C CA . GLN A 1 103 ? -1.765 7.766 4.430 1.00 84.19 103 GLN A CA 1
ATOM 845 C C . GLN A 1 103 ? -2.901 8.119 5.391 1.00 84.19 103 GLN A C 1
ATOM 847 O O . GLN A 1 103 ? -3.731 8.962 5.064 1.00 84.19 103 GLN A O 1
ATOM 852 N N . ALA A 1 104 ? -2.920 7.504 6.575 1.00 84.06 104 ALA A N 1
ATOM 853 C CA . ALA A 1 104 ? -3.906 7.777 7.611 1.00 84.06 104 ALA A CA 1
ATOM 854 C C . ALA A 1 104 ? -3.868 9.246 8.054 1.00 84.06 104 ALA A C 1
ATOM 856 O O . ALA A 1 104 ? -4.908 9.895 8.121 1.00 84.06 104 ALA A O 1
ATOM 857 N N . GLU A 1 105 ? -2.671 9.792 8.277 1.00 84.19 105 GLU A N 1
ATOM 858 C CA . GLU A 1 105 ? -2.488 11.195 8.647 1.00 84.19 105 GLU A CA 1
ATOM 859 C C . GLU A 1 105 ? -2.951 12.145 7.532 1.00 84.19 105 GLU A C 1
ATOM 861 O O . GLU A 1 105 ? -3.673 13.112 7.783 1.00 84.19 105 GLU A O 1
ATOM 866 N N . ARG A 1 106 ? -2.588 11.851 6.277 1.00 84.81 106 ARG A N 1
ATOM 867 C CA . ARG A 1 106 ? -3.032 12.637 5.117 1.00 84.81 106 ARG A CA 1
ATOM 868 C C . ARG A 1 106 ? -4.548 12.632 4.964 1.00 84.81 106 ARG A C 1
ATOM 870 O O . ARG A 1 106 ? -5.121 13.690 4.719 1.00 84.81 106 ARG A O 1
ATOM 877 N N . VAL A 1 107 ? -5.185 11.472 5.116 1.00 86.06 107 VAL A N 1
ATOM 878 C CA . VAL A 1 107 ? -6.647 11.351 5.055 1.00 86.06 107 VAL A CA 1
ATOM 879 C C . VAL A 1 107 ? -7.295 12.117 6.203 1.00 86.06 107 VAL A C 1
ATOM 881 O O . VAL A 1 107 ? -8.234 12.857 5.940 1.00 86.06 107 VAL A O 1
ATOM 884 N N . SER A 1 108 ? -6.769 12.019 7.430 1.00 85.44 108 SER A N 1
ATOM 885 C CA . SER A 1 108 ? -7.284 12.771 8.585 1.00 85.44 108 SER A CA 1
ATOM 886 C C . SER A 1 108 ? -7.295 14.272 8.309 1.00 85.44 108 SER A C 1
ATOM 888 O O . SER A 1 108 ? -8.337 14.899 8.420 1.00 85.44 108 SER A O 1
ATOM 890 N N . LYS A 1 109 ? -6.180 14.832 7.818 1.00 86.69 109 LYS A N 1
ATOM 891 C CA . LYS A 1 109 ? -6.078 16.265 7.490 1.00 86.69 109 LYS A CA 1
ATOM 892 C C . LYS A 1 109 ? -7.113 16.716 6.456 1.00 86.69 109 LYS A C 1
ATOM 894 O O . LYS A 1 109 ? -7.704 17.783 6.600 1.00 86.69 109 LYS A O 1
ATOM 899 N N . VAL A 1 110 ? -7.330 15.913 5.413 1.00 86.81 110 VAL A N 1
ATOM 900 C CA . VAL A 1 110 ? -8.342 16.204 4.383 1.00 86.81 110 VAL A CA 1
ATOM 901 C C . VAL A 1 110 ? -9.754 16.105 4.965 1.00 86.81 110 VAL A C 1
ATOM 903 O O . VAL A 1 110 ? -10.600 16.945 4.662 1.00 86.81 110 VAL A O 1
ATOM 906 N N . LEU A 1 111 ? -10.005 15.109 5.818 1.00 86.50 111 LEU A N 1
ATOM 907 C CA . LEU A 1 111 ? -11.295 14.917 6.476 1.00 86.50 111 LEU A CA 1
ATOM 908 C C . LEU A 1 111 ? -11.614 16.083 7.421 1.00 86.50 111 LEU A C 1
ATOM 910 O O . LEU A 1 111 ? -12.710 16.630 7.358 1.00 86.50 111 LEU A O 1
ATOM 914 N N . ASP A 1 112 ? -10.641 16.520 8.220 1.00 87.25 112 ASP A N 1
ATOM 915 C CA . ASP A 1 112 ? -10.778 17.646 9.147 1.00 87.25 112 ASP A CA 1
ATOM 916 C C . ASP A 1 112 ? -11.109 18.944 8.399 1.00 87.25 112 ASP A C 1
ATOM 918 O O . ASP A 1 112 ? -11.981 19.710 8.810 1.00 87.25 112 ASP A O 1
ATOM 922 N N . GLN A 1 113 ? -10.448 19.185 7.260 1.00 88.62 113 GLN A N 1
ATOM 923 C CA . GLN A 1 113 ? -10.757 20.322 6.388 1.00 88.62 113 GLN A CA 1
ATOM 924 C C . GLN A 1 113 ? -12.166 20.229 5.798 1.00 88.62 113 GLN A C 1
ATOM 926 O O . GLN A 1 113 ? -12.890 21.224 5.766 1.00 88.62 113 GLN A O 1
ATOM 931 N N . TYR A 1 114 ? -12.575 19.043 5.347 1.00 88.25 114 TYR A N 1
ATOM 932 C CA . TYR A 1 114 ? -13.913 18.829 4.805 1.00 88.25 114 TYR A CA 1
ATOM 933 C C . TYR A 1 114 ? -15.002 19.081 5.855 1.00 88.25 114 TYR A C 1
ATOM 935 O O . TYR A 1 114 ? -15.968 19.791 5.574 1.00 88.25 114 TYR A O 1
ATOM 943 N N . VAL A 1 115 ? -14.830 18.550 7.069 1.00 88.12 115 VAL A N 1
ATOM 944 C CA . VAL A 1 115 ? -15.774 18.722 8.182 1.00 88.12 115 VAL A CA 1
ATOM 945 C C . VAL A 1 115 ? -15.900 20.197 8.562 1.00 88.12 115 VAL A C 1
ATOM 947 O O . VAL A 1 115 ? -17.018 20.703 8.650 1.00 88.12 115 VAL A O 1
ATOM 950 N N . LYS A 1 116 ? -14.778 20.920 8.683 1.00 86.56 116 LYS A N 1
ATOM 951 C CA . LYS A 1 116 ? -14.782 22.371 8.942 1.00 86.56 116 LYS A CA 1
ATOM 952 C C . LYS A 1 116 ? -15.548 23.150 7.873 1.00 86.56 116 LYS A C 1
ATOM 954 O O . LYS A 1 116 ? -16.395 23.977 8.197 1.00 86.56 116 LYS A O 1
ATOM 959 N N . ASN A 1 117 ? -15.299 22.850 6.599 1.00 86.69 117 ASN A N 1
ATOM 960 C CA . ASN A 1 117 ? -15.973 23.522 5.487 1.00 86.69 117 ASN A CA 1
ATOM 961 C C . ASN A 1 117 ? -17.472 23.208 5.424 1.00 86.69 117 ASN A C 1
ATOM 963 O O . ASN A 1 117 ? -18.257 24.046 4.981 1.00 86.69 117 ASN A O 1
ATOM 967 N N . LYS A 1 118 ? -17.876 21.999 5.826 1.00 86.00 118 LYS A N 1
ATOM 968 C CA . LYS A 1 118 ? -19.285 21.613 5.875 1.00 86.00 118 LYS A CA 1
ATOM 969 C C . LYS A 1 118 ? -20.019 22.348 6.999 1.00 86.00 118 LYS A C 1
ATOM 971 O O . LYS A 1 118 ? -21.055 22.943 6.724 1.00 86.00 118 LYS A O 1
ATOM 976 N N . HIS A 1 119 ? -19.453 22.383 8.206 1.00 77.50 119 HIS A N 1
ATOM 977 C CA . HIS A 1 119 ? -20.058 23.097 9.333 1.00 77.50 119 HIS A CA 1
ATOM 978 C C . HIS A 1 119 ? -20.185 24.602 9.078 1.00 77.50 119 HIS A C 1
ATOM 980 O O . HIS A 1 119 ? -21.264 25.147 9.273 1.00 77.50 119 HIS A O 1
ATOM 986 N N . GLY A 1 120 ? -19.159 25.259 8.522 1.00 74.25 120 GLY A N 1
ATOM 987 C CA . GLY A 1 120 ? -19.261 26.686 8.181 1.00 74.25 120 GLY A CA 1
ATOM 988 C C . GLY A 1 120 ? -20.351 26.998 7.143 1.00 74.25 120 GLY A C 1
ATOM 989 O O . GLY A 1 120 ? -20.956 28.066 7.168 1.00 74.25 120 GLY A O 1
ATOM 990 N N . LYS A 1 121 ? -20.657 26.053 6.241 1.00 72.44 121 LYS A N 1
ATOM 991 C CA . LYS A 1 121 ? -21.771 26.187 5.287 1.00 72.44 121 LYS A CA 1
ATOM 992 C C . LYS A 1 121 ? -23.139 25.962 5.927 1.00 72.44 121 LYS A C 1
ATOM 994 O O . LYS A 1 121 ? -24.096 26.601 5.506 1.00 72.44 121 LYS A O 1
ATOM 999 N N . GLU A 1 122 ? -23.246 25.052 6.892 1.00 73.00 122 GLU A N 1
ATOM 1000 C CA . GLU A 1 122 ? -24.489 24.816 7.638 1.00 73.00 122 GLU A CA 1
ATOM 1001 C C . GLU A 1 122 ? -24.815 25.998 8.558 1.00 73.00 122 GLU A C 1
ATOM 1003 O O . GLU A 1 122 ? -25.966 26.422 8.608 1.00 73.00 122 GLU A O 1
ATOM 1008 N N . GLU A 1 123 ? -23.807 26.603 9.190 1.00 65.00 123 GLU A N 1
ATOM 1009 C CA . GLU A 1 123 ? -23.972 27.836 9.966 1.00 65.00 123 GLU A CA 1
ATOM 1010 C C . GLU A 1 123 ? -24.470 28.989 9.086 1.00 65.00 123 GLU A C 1
ATOM 1012 O O . GLU A 1 123 ? -25.499 29.574 9.396 1.00 65.00 123 GLU A O 1
ATOM 1017 N N . LEU A 1 124 ? -23.853 29.249 7.928 1.00 62.38 124 LEU A N 1
ATOM 1018 C CA . LEU A 1 124 ? -24.324 30.285 6.990 1.00 62.38 124 LEU A CA 1
ATOM 1019 C C . LEU A 1 124 ? -25.756 30.059 6.480 1.00 62.38 124 LEU A C 1
ATOM 1021 O O . LEU A 1 124 ? -26.445 31.014 6.131 1.00 62.38 124 LEU A O 1
ATOM 1025 N N . LYS A 1 125 ? -26.209 28.804 6.421 1.00 66.44 125 LYS A N 1
ATOM 1026 C CA . LYS A 1 125 ? -27.557 28.451 5.965 1.00 66.44 125 LYS A CA 1
ATOM 1027 C C . LYS A 1 125 ? -28.623 28.640 7.047 1.00 66.44 125 LYS A C 1
ATOM 1029 O O . LYS A 1 125 ? -29.781 28.798 6.699 1.00 66.44 125 LYS A O 1
ATOM 1034 N N . ASN A 1 126 ? -28.241 28.625 8.324 1.00 62.53 126 ASN A N 1
ATOM 1035 C CA . ASN A 1 126 ? -29.151 28.870 9.448 1.00 62.53 126 ASN A CA 1
ATOM 1036 C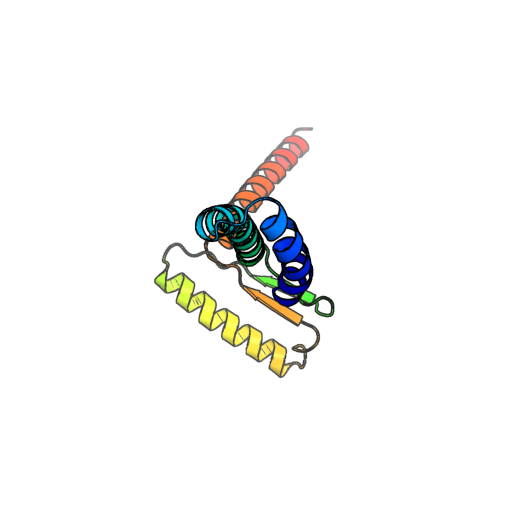 C . ASN A 1 126 ? -29.331 30.367 9.764 1.00 62.53 126 ASN A C 1
ATOM 1038 O O . ASN A 1 126 ? -30.184 30.713 10.575 1.00 62.53 126 ASN A O 1
ATOM 1042 N N . TRP A 1 127 ? -28.518 31.242 9.161 1.00 55.38 127 TRP A N 1
ATOM 1043 C CA . TRP A 1 127 ? -28.585 32.700 9.333 1.00 55.38 127 TRP A CA 1
ATOM 1044 C C . TRP A 1 127 ? -29.357 33.428 8.217 1.00 55.38 127 TRP A C 1
ATOM 1046 O O . TRP A 1 127 ? -29.631 34.617 8.367 1.00 55.38 127 TRP A O 1
ATOM 1056 N N . ASN A 1 128 ? -29.702 32.731 7.129 1.00 48.22 128 ASN A N 1
ATOM 1057 C CA . ASN A 1 128 ? -30.532 33.225 6.022 1.00 48.22 128 ASN A CA 1
ATOM 1058 C C . ASN A 1 128 ? -31.915 32.575 6.062 1.00 48.22 128 ASN A C 1
ATOM 1060 O O . ASN A 1 128 ? -32.887 33.262 5.682 1.00 48.22 128 ASN A O 1
#

Radius of gyration: 24.0 Å; chains: 1; bounding box: 65×50×52 Å

Sequence (128 aa):
GFFLLLIVFLPLDNFIEKICPNALYRLFGYLPVFIGWFLFWFYKKNILPKNSKSKIGLVICINAENDKQKIRIKNDFAGRLNKLILGNNLGKIVNIILLNSYQAERVSKVLDQYVKNKHGKEELKNWN

Organism: NCBI:txid412755

Foldseek 3Di:
DVVVCVVVVVVVVVVVCVVDVDPVVVVVVVVVVVVVVVVVVVCVVQADFDDDPQADEDEDAFDDPDPVVSVVCCCVVVVVVVVVCVVVVVVRHHDYTYHDPVNNVVVVVVVVVVVVVVVVVVVVVVVD